Protein AF-A0A2D9F284-F1 (afdb_monomer_lite)

pLDDT: mean 74.33, std 17.99, range [35.22, 96.31]

Foldseek 3Di:
DPDPPDPVVVVVVVVVVVVVVVVVVVVVVVVVVVVVVVVVVVVVVCVVVVVVVCVPPLDWDWDQDPVVRDIFGDQSLCVVLVQPVRRRDDVVSSLLQFPPVLSVVVVVQVVCCVPVNDWDWDKTAGPVPVRPDIDIDTDGDDDDDD

Radius of gyration: 29.41 Å; chains: 1; bounding box: 69×27×87 Å

Secondary structure (DSSP, 8-state):
------HHHHHHHHHHHHHHHHHHHHHHHHHHHHHHHHHHHHHHHHHHHHHHHHHSS----EEE-TTT--EEE-HHHHHHTT-TTGGG--HHHHHTTB-HHHHHHHHHHHHHHHHT---EEEEEEBTTTTT--EEEEEE-------

Structure (mmCIF, N/CA/C/O backbone):
data_AF-A0A2D9F284-F1
#
_entry.id   AF-A0A2D9F284-F1
#
loop_
_atom_site.group_PDB
_atom_site.id
_atom_site.type_symbol
_atom_site.label_atom_id
_atom_site.label_alt_id
_atom_site.label_comp_id
_atom_site.label_asym_id
_atom_site.label_entity_id
_atom_site.label_seq_id
_atom_site.pdbx_PDB_ins_code
_atom_site.Cartn_x
_atom_site.Cartn_y
_atom_site.Cartn_z
_atom_site.occupancy
_atom_site.B_iso_or_equiv
_atom_site.auth_seq_id
_atom_site.auth_comp_id
_atom_site.auth_asym_id
_atom_site.auth_atom_id
_atom_site.pdbx_PDB_model_num
ATOM 1 N N . MET A 1 1 ? 51.560 -13.769 -70.181 1.00 41.25 1 MET A N 1
ATOM 2 C CA . MET A 1 1 ? 50.682 -12.585 -70.260 1.00 41.25 1 MET A CA 1
ATOM 3 C C . MET A 1 1 ? 49.883 -12.533 -68.973 1.00 41.25 1 MET A C 1
ATOM 5 O O . MET A 1 1 ? 48.875 -13.212 -68.855 1.00 41.25 1 MET A O 1
ATOM 9 N N . LEU A 1 2 ? 50.443 -11.857 -67.971 1.00 44.41 2 LEU A N 1
ATOM 10 C CA . LEU A 1 2 ? 49.805 -11.600 -66.683 1.00 44.41 2 LEU A CA 1
ATOM 11 C C . LEU A 1 2 ? 48.862 -10.419 -66.891 1.00 44.41 2 LEU A C 1
ATOM 13 O O . LEU A 1 2 ? 49.304 -9.355 -67.311 1.00 44.41 2 LEU A O 1
ATOM 17 N N . SER A 1 3 ? 47.571 -10.659 -66.705 1.00 48.66 3 SER A N 1
ATOM 18 C CA . SER A 1 3 ? 46.514 -9.689 -66.949 1.00 48.66 3 SER A CA 1
ATOM 19 C C . SER A 1 3 ? 46.664 -8.490 -66.015 1.00 48.66 3 SER A C 1
ATOM 21 O O . SER A 1 3 ? 46.604 -8.648 -64.796 1.00 48.66 3 SER A O 1
ATOM 23 N N . ASP A 1 4 ? 46.828 -7.308 -66.606 1.00 50.12 4 ASP A N 1
ATOM 24 C CA . ASP A 1 4 ? 46.696 -6.011 -65.952 1.00 50.12 4 ASP A CA 1
ATOM 25 C C . ASP A 1 4 ? 45.317 -5.910 -65.290 1.00 50.12 4 ASP A C 1
ATOM 27 O O . ASP A 1 4 ? 44.298 -5.626 -65.926 1.00 50.12 4 ASP A O 1
ATOM 31 N N . ILE A 1 5 ? 45.267 -6.168 -63.986 1.00 55.22 5 ILE A N 1
ATOM 32 C CA . ILE A 1 5 ? 44.104 -5.844 -63.169 1.00 55.22 5 ILE A CA 1
ATOM 33 C C . ILE A 1 5 ? 44.165 -4.334 -62.956 1.00 55.22 5 ILE A C 1
ATOM 35 O O . ILE A 1 5 ? 44.901 -3.841 -62.103 1.00 55.22 5 ILE A O 1
ATOM 39 N N . ALA A 1 6 ? 43.408 -3.607 -63.779 1.00 53.72 6 ALA A N 1
ATOM 40 C CA . ALA A 1 6 ? 43.241 -2.166 -63.680 1.00 53.72 6 ALA A CA 1
ATOM 41 C C . ALA A 1 6 ? 43.005 -1.752 -62.208 1.00 53.72 6 ALA A C 1
ATOM 43 O O . ALA A 1 6 ? 42.092 -2.289 -61.567 1.00 53.72 6 ALA A O 1
ATOM 44 N N . PRO A 1 7 ? 43.770 -0.784 -61.661 1.00 52.50 7 PRO A N 1
ATOM 45 C CA . PRO A 1 7 ? 43.708 -0.406 -60.242 1.00 52.50 7 PRO A CA 1
ATOM 46 C C . PRO A 1 7 ? 42.327 0.125 -59.814 1.00 52.50 7 PRO A C 1
ATOM 48 O O . PRO A 1 7 ? 41.999 0.146 -58.630 1.00 52.50 7 PRO A O 1
ATOM 51 N N . ILE A 1 8 ? 41.485 0.492 -60.784 1.00 53.81 8 ILE A N 1
ATOM 52 C CA . ILE A 1 8 ? 40.109 0.958 -60.587 1.00 53.81 8 ILE A CA 1
ATOM 53 C C . ILE A 1 8 ? 39.177 -0.197 -60.167 1.00 53.81 8 ILE A C 1
ATOM 55 O O . ILE A 1 8 ? 38.300 -0.016 -59.320 1.00 53.81 8 ILE A O 1
ATOM 59 N N . ASN A 1 9 ? 39.399 -1.414 -60.676 1.00 47.31 9 ASN A N 1
ATOM 60 C CA . ASN A 1 9 ? 38.524 -2.559 -60.407 1.00 47.31 9 ASN A CA 1
ATOM 61 C C . ASN A 1 9 ? 38.767 -3.144 -59.005 1.00 47.31 9 ASN A C 1
ATOM 63 O O . ASN A 1 9 ? 37.821 -3.598 -58.361 1.00 47.31 9 ASN A O 1
ATOM 67 N N . ALA A 1 10 ? 40.007 -3.068 -58.506 1.00 54.22 10 ALA A N 1
ATOM 68 C CA . ALA A 1 10 ? 40.381 -3.497 -57.156 1.00 54.22 10 ALA A CA 1
ATOM 69 C C . ALA A 1 10 ? 39.787 -2.595 -56.055 1.00 54.22 10 ALA A C 1
ATOM 71 O O . ALA A 1 10 ? 39.417 -3.077 -54.986 1.00 54.22 10 ALA A O 1
ATOM 72 N N . PHE A 1 11 ? 39.632 -1.295 -56.330 1.00 50.50 11 PHE A N 1
ATOM 73 C CA . PHE A 1 11 ? 38.930 -0.375 -55.428 1.00 50.50 11 PHE A CA 1
ATOM 74 C C . PHE A 1 11 ? 37.420 -0.637 -55.403 1.00 50.50 11 PHE A C 1
ATOM 76 O O . PHE A 1 11 ? 36.796 -0.598 -54.342 1.00 50.50 11 PHE A O 1
ATOM 83 N N . SER A 1 12 ? 36.834 -0.950 -56.563 1.00 53.88 12 SER A N 1
ATOM 84 C CA . SER A 1 12 ? 35.400 -1.235 -56.660 1.00 53.88 12 SER A CA 1
ATOM 85 C C . SER A 1 12 ? 35.012 -2.516 -55.911 1.00 53.88 12 SER A C 1
ATOM 87 O O . SER A 1 12 ? 34.040 -2.514 -55.157 1.00 53.88 12 SER A O 1
ATOM 89 N N . SER A 1 13 ? 35.806 -3.587 -56.025 1.00 55.91 13 SER A N 1
ATOM 90 C CA . SER A 1 13 ? 35.527 -4.869 -55.368 1.00 55.91 13 SER A CA 1
ATOM 91 C C . SER A 1 13 ? 35.625 -4.782 -53.842 1.00 55.91 13 SER A C 1
ATOM 93 O O . SER A 1 13 ? 34.786 -5.357 -53.147 1.00 55.91 13 SER A O 1
ATOM 95 N N . GLY A 1 14 ? 36.571 -3.999 -53.312 1.00 58.22 14 GLY A N 1
ATOM 96 C CA . GLY A 1 14 ? 36.671 -3.716 -51.877 1.00 58.22 14 GLY A CA 1
ATOM 97 C C . GLY A 1 14 ? 35.447 -2.977 -51.323 1.00 58.22 14 GLY A C 1
ATOM 98 O O . GLY A 1 14 ? 34.969 -3.308 -50.236 1.00 58.22 14 GLY A O 1
ATOM 99 N N . LEU A 1 15 ? 34.882 -2.039 -52.093 1.00 63.66 15 LEU A N 1
ATOM 100 C CA . LEU A 1 15 ? 33.669 -1.312 -51.710 1.00 63.66 15 LEU A CA 1
ATOM 101 C C . LEU A 1 15 ? 32.439 -2.228 -51.684 1.00 63.66 15 LEU A C 1
ATOM 103 O O . LEU A 1 15 ? 31.648 -2.156 -50.746 1.00 63.66 15 LEU A O 1
ATOM 107 N N . PHE A 1 16 ? 32.294 -3.123 -52.667 1.00 63.81 16 PHE A N 1
ATOM 108 C CA . PHE A 1 16 ? 31.181 -4.078 -52.699 1.00 63.81 16 PHE A CA 1
ATOM 109 C C . PHE A 1 16 ? 31.249 -5.096 -51.554 1.00 63.81 16 PHE A C 1
ATOM 111 O O . PHE A 1 16 ? 30.222 -5.392 -50.942 1.00 63.81 16 PHE A O 1
ATOM 118 N N . ILE A 1 17 ? 32.444 -5.589 -51.214 1.00 68.62 17 ILE A N 1
ATOM 119 C CA . ILE A 1 17 ? 32.633 -6.517 -50.089 1.00 68.62 17 ILE A CA 1
ATOM 120 C C . ILE A 1 17 ? 32.367 -5.807 -48.756 1.00 68.62 17 ILE A C 1
ATOM 122 O O . ILE A 1 17 ? 31.644 -6.340 -47.913 1.00 68.62 17 ILE A O 1
ATOM 126 N N . GLY A 1 18 ? 32.878 -4.583 -48.582 1.00 70.81 18 GLY A N 1
ATOM 127 C CA . GLY A 1 18 ? 32.623 -3.770 -47.391 1.00 70.81 18 GLY A CA 1
ATOM 128 C C . GLY A 1 18 ? 31.141 -3.424 -47.217 1.00 70.81 18 GLY A C 1
ATOM 129 O O . GLY A 1 18 ? 30.592 -3.590 -46.128 1.00 70.81 18 GLY A O 1
ATOM 130 N N . ALA A 1 19 ? 30.464 -3.019 -48.294 1.00 73.44 19 ALA A N 1
ATOM 131 C CA . ALA A 1 19 ? 29.031 -2.727 -48.283 1.00 73.44 19 ALA A CA 1
ATOM 132 C C . ALA A 1 19 ? 28.187 -3.982 -48.009 1.00 73.44 19 ALA A C 1
ATOM 134 O O . ALA A 1 19 ? 27.220 -3.917 -47.251 1.00 73.44 19 ALA A O 1
ATOM 135 N N . GLY A 1 20 ? 28.577 -5.134 -48.564 1.00 75.38 20 GLY A N 1
ATOM 136 C CA . GLY A 1 20 ? 27.940 -6.422 -48.290 1.00 75.38 20 GLY A CA 1
ATOM 137 C C . GLY A 1 20 ? 28.064 -6.828 -46.821 1.00 75.38 20 GLY A C 1
ATOM 138 O O . GLY A 1 20 ? 27.063 -7.162 -46.189 1.00 75.38 20 GLY A O 1
ATOM 139 N N . LEU A 1 21 ? 29.263 -6.719 -46.243 1.00 75.12 21 LEU A N 1
ATOM 140 C CA . LEU A 1 21 ? 29.503 -6.977 -44.819 1.00 75.12 21 LEU A CA 1
ATOM 141 C C . LEU A 1 21 ? 28.697 -6.032 -43.921 1.00 75.12 21 LEU A C 1
ATOM 143 O O . LEU A 1 21 ? 28.057 -6.494 -42.977 1.00 75.12 21 LEU A O 1
ATOM 147 N N . LEU A 1 22 ? 28.653 -4.735 -44.240 1.00 75.12 22 LEU A N 1
ATOM 148 C CA . LEU A 1 22 ? 27.850 -3.760 -43.497 1.00 75.12 22 LEU A CA 1
ATOM 149 C C . LEU A 1 22 ? 26.350 -4.050 -43.589 1.00 75.12 22 LEU A C 1
ATOM 151 O O . LEU A 1 22 ? 25.650 -3.926 -42.586 1.00 75.12 22 LEU A O 1
ATOM 155 N N . LEU A 1 23 ? 25.850 -4.481 -44.749 1.00 78.38 23 LEU A N 1
ATOM 156 C CA . LEU A 1 23 ? 24.450 -4.876 -44.919 1.00 78.38 23 LEU A CA 1
ATOM 157 C C . LEU A 1 23 ? 24.109 -6.139 -44.126 1.00 78.38 23 LEU A C 1
ATOM 159 O O . LEU A 1 23 ? 23.062 -6.174 -43.484 1.00 78.38 23 LEU A O 1
ATOM 163 N N . ILE A 1 24 ? 24.987 -7.145 -44.116 1.00 76.62 24 ILE A N 1
ATOM 164 C CA . ILE A 1 24 ? 24.807 -8.376 -43.331 1.00 76.62 24 ILE A CA 1
ATOM 165 C C . ILE A 1 24 ? 24.813 -8.055 -41.832 1.00 76.62 24 ILE A C 1
ATOM 167 O O . ILE A 1 24 ? 23.927 -8.500 -41.105 1.00 76.62 24 ILE A O 1
ATOM 171 N N . VAL A 1 25 ? 25.761 -7.236 -41.368 1.00 75.56 25 VAL A N 1
ATOM 172 C CA . VAL A 1 25 ? 25.837 -6.794 -39.969 1.00 75.56 25 VAL A CA 1
ATOM 173 C C . VAL A 1 25 ? 24.600 -5.975 -39.597 1.00 75.56 25 VAL A C 1
ATOM 175 O O . VAL A 1 25 ? 23.946 -6.283 -38.604 1.00 75.56 25 VAL A O 1
ATOM 178 N N . ALA A 1 26 ? 24.197 -5.002 -40.417 1.00 74.12 26 ALA A N 1
ATOM 179 C CA . ALA A 1 26 ? 22.980 -4.223 -40.197 1.00 74.12 26 ALA A CA 1
ATOM 180 C C . ALA A 1 26 ? 21.718 -5.100 -40.206 1.00 74.12 26 ALA A C 1
ATOM 182 O O . ALA A 1 26 ? 20.792 -4.856 -39.433 1.00 74.12 26 ALA A O 1
ATOM 183 N N . TRP A 1 27 ? 21.672 -6.141 -41.038 1.00 74.25 27 TRP A N 1
ATOM 184 C CA . TRP A 1 27 ? 20.571 -7.100 -41.079 1.00 74.25 27 TRP A CA 1
ATOM 185 C C . TRP A 1 27 ? 20.523 -7.975 -39.820 1.00 74.25 27 TRP A C 1
ATOM 187 O O . TRP A 1 27 ? 19.445 -8.159 -3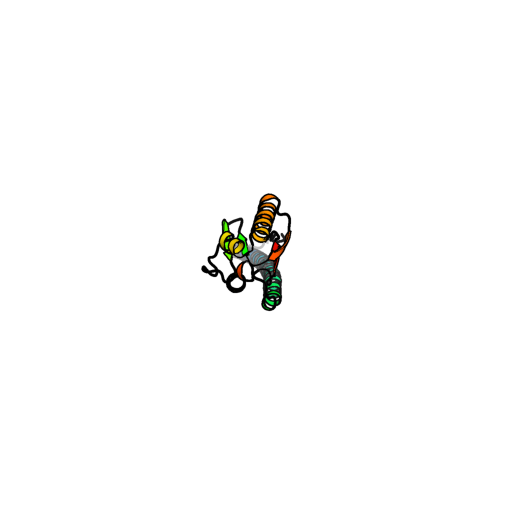9.258 1.00 74.25 27 TRP A O 1
ATOM 197 N N . LEU A 1 28 ? 21.672 -8.428 -39.308 1.00 70.50 28 LEU A N 1
ATOM 198 C CA . LEU A 1 28 ? 21.771 -9.152 -38.035 1.00 70.50 28 LEU A CA 1
ATOM 199 C C . LEU A 1 28 ? 21.399 -8.266 -36.837 1.00 70.50 28 LEU A C 1
ATOM 201 O O . LEU A 1 28 ? 20.648 -8.709 -35.969 1.00 70.50 28 LEU A O 1
ATOM 205 N N . PHE A 1 29 ? 21.846 -7.006 -36.810 1.00 65.00 29 PHE A N 1
ATOM 206 C CA . PHE A 1 29 ? 21.452 -6.035 -35.784 1.00 65.00 29 PHE A CA 1
ATOM 207 C C . PHE A 1 29 ? 19.959 -5.712 -35.848 1.00 65.00 29 PHE A C 1
ATOM 209 O O . PHE A 1 29 ? 19.310 -5.678 -34.810 1.00 65.00 29 PHE A O 1
ATOM 216 N N . ARG A 1 30 ? 19.379 -5.546 -37.044 1.00 65.81 30 ARG A N 1
ATOM 217 C CA . ARG A 1 30 ? 17.927 -5.361 -37.215 1.00 65.81 30 ARG A CA 1
ATOM 218 C C . ARG A 1 30 ? 17.136 -6.603 -36.812 1.00 65.81 30 ARG A C 1
ATOM 220 O O . ARG A 1 30 ? 16.057 -6.468 -36.247 1.00 65.81 30 ARG A O 1
ATOM 227 N N . ARG A 1 31 ? 17.658 -7.805 -37.073 1.00 61.22 31 ARG A N 1
ATOM 228 C CA . ARG A 1 31 ? 17.042 -9.067 -36.642 1.00 61.22 31 ARG A CA 1
ATOM 229 C C . ARG A 1 31 ? 17.073 -9.212 -35.117 1.00 61.22 31 ARG A C 1
ATOM 231 O O . ARG A 1 31 ? 16.041 -9.524 -34.539 1.00 61.22 31 ARG A O 1
ATOM 238 N N . ARG A 1 32 ? 18.195 -8.880 -34.466 1.00 57.62 32 ARG A N 1
ATOM 239 C CA . ARG A 1 32 ? 18.301 -8.832 -32.996 1.00 57.62 32 ARG A CA 1
ATOM 240 C C . ARG A 1 32 ? 17.485 -7.702 -32.362 1.00 57.62 32 ARG A C 1
ATOM 242 O O . ARG A 1 32 ? 16.926 -7.890 -31.291 1.00 57.62 32 ARG A O 1
ATOM 249 N N . ALA A 1 33 ? 17.357 -6.555 -33.025 1.00 55.03 33 ALA A N 1
ATOM 250 C CA . ALA A 1 33 ? 16.494 -5.464 -32.571 1.00 55.03 33 ALA A CA 1
ATOM 251 C C . ALA A 1 33 ? 15.004 -5.843 -32.649 1.00 55.03 33 ALA A C 1
ATOM 253 O O . ALA A 1 33 ? 14.238 -5.474 -31.766 1.00 55.03 33 ALA A O 1
ATOM 254 N N . LYS A 1 34 ? 14.606 -6.651 -33.643 1.00 52.62 34 LYS A N 1
ATOM 255 C CA . LYS A 1 34 ? 13.255 -7.234 -33.713 1.00 52.62 34 LYS A CA 1
ATOM 256 C C . LYS A 1 34 ? 12.992 -8.280 -32.625 1.00 52.62 34 LYS A C 1
ATOM 258 O O . LYS A 1 34 ? 11.857 -8.399 -32.180 1.00 52.62 34 LYS A O 1
ATOM 263 N N . GLU A 1 35 ? 14.018 -8.999 -32.167 1.00 51.62 35 GLU A N 1
ATOM 264 C CA . GLU A 1 35 ? 13.921 -9.867 -30.981 1.00 51.62 35 GLU A CA 1
ATOM 265 C C . GLU A 1 35 ? 13.818 -9.037 -29.682 1.00 51.62 35 GLU A C 1
ATOM 267 O O . GLU A 1 35 ? 13.060 -9.399 -28.788 1.00 51.62 35 GLU A O 1
ATOM 272 N N . ALA A 1 36 ? 14.463 -7.865 -29.606 1.00 46.03 36 ALA A N 1
ATOM 273 C CA . ALA A 1 36 ? 14.371 -6.957 -28.453 1.00 46.03 36 ALA A CA 1
ATOM 274 C C . ALA A 1 36 ? 13.015 -6.227 -28.325 1.00 46.03 36 ALA A C 1
ATOM 276 O O . ALA A 1 36 ? 12.625 -5.835 -27.223 1.00 46.03 36 ALA A O 1
ATOM 277 N N . GLU A 1 37 ? 12.274 -6.052 -29.423 1.00 48.84 37 GLU A N 1
ATOM 278 C CA . GLU A 1 37 ? 10.904 -5.518 -29.388 1.00 48.84 37 GLU A CA 1
ATOM 279 C C . GLU A 1 37 ? 9.868 -6.578 -28.979 1.00 48.84 37 GLU A C 1
ATOM 281 O O . GLU A 1 37 ? 8.847 -6.238 -28.377 1.00 48.84 37 GLU A O 1
ATOM 286 N N . PHE A 1 38 ? 10.145 -7.866 -29.215 1.00 44.75 38 PHE A 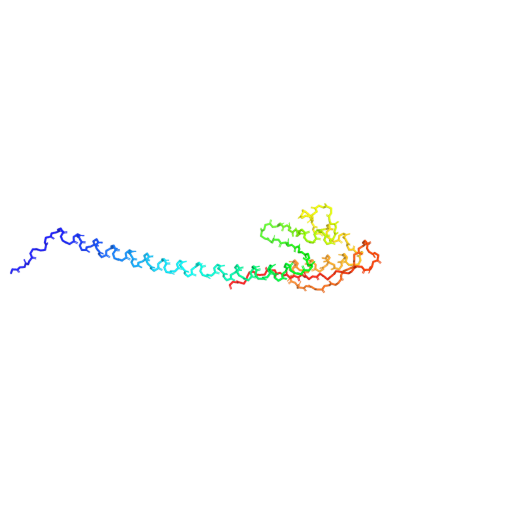N 1
ATOM 287 C CA . PHE A 1 38 ? 9.230 -8.953 -28.851 1.00 44.75 38 PHE A CA 1
ATOM 288 C C . PHE A 1 38 ? 9.220 -9.279 -27.347 1.00 44.75 38 PHE A C 1
ATOM 290 O O . PHE A 1 38 ? 8.231 -9.812 -26.843 1.00 44.75 38 PHE A O 1
ATOM 297 N N . GLU A 1 39 ? 10.256 -8.881 -26.602 1.00 46.97 39 GLU A N 1
ATOM 298 C CA . GLU A 1 39 ? 10.298 -9.053 -25.143 1.00 46.97 39 GLU A CA 1
ATOM 299 C C . GLU A 1 39 ? 9.528 -7.948 -24.388 1.00 46.97 39 GLU A C 1
ATOM 301 O O . GLU A 1 39 ? 9.016 -8.181 -23.291 1.00 46.97 39 GLU A O 1
ATOM 306 N N . ARG A 1 40 ? 9.349 -6.761 -24.993 1.00 41.69 40 ARG A N 1
ATOM 307 C CA . ARG A 1 40 ? 8.559 -5.663 -24.394 1.00 41.69 40 ARG A CA 1
ATOM 308 C C . ARG A 1 40 ? 7.062 -5.964 -24.371 1.00 41.69 40 ARG A C 1
ATOM 310 O O . ARG A 1 40 ? 6.389 -5.671 -23.385 1.00 41.69 40 ARG A O 1
ATOM 317 N N . GLY A 1 41 ? 6.558 -6.644 -25.401 1.00 44.34 41 GLY A N 1
ATOM 318 C CA . GLY A 1 41 ? 5.144 -7.013 -25.488 1.00 44.34 41 GLY A CA 1
ATOM 319 C C . GLY A 1 41 ? 4.701 -8.020 -24.423 1.00 44.34 41 GLY A C 1
ATOM 320 O O . GLY A 1 41 ? 3.537 -8.021 -24.026 1.00 44.34 41 GLY A O 1
ATOM 321 N N . ARG A 1 42 ? 5.610 -8.862 -23.908 1.00 46.59 42 ARG A N 1
ATOM 322 C CA . ARG A 1 42 ? 5.257 -9.884 -22.909 1.00 46.59 42 ARG A CA 1
ATOM 323 C C . ARG A 1 42 ? 5.208 -9.336 -21.481 1.00 46.59 42 ARG A C 1
ATOM 325 O O . ARG A 1 42 ? 4.394 -9.809 -20.692 1.00 46.59 42 ARG A O 1
ATOM 332 N N . ILE A 1 43 ? 5.998 -8.307 -21.168 1.00 47.38 43 ILE A N 1
ATOM 333 C CA . ILE A 1 43 ? 5.927 -7.6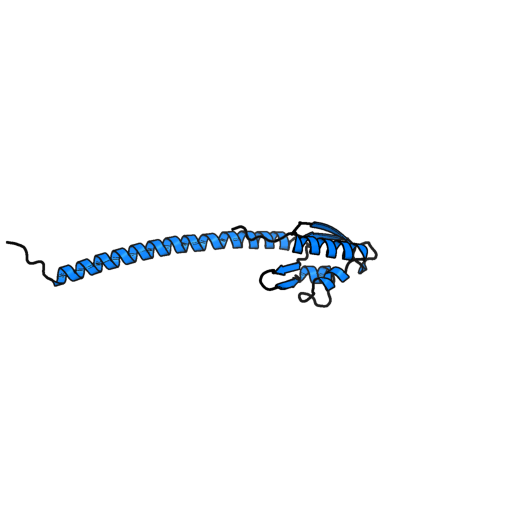01 -19.878 1.00 47.38 43 ILE A CA 1
ATOM 334 C C . ILE A 1 43 ? 4.700 -6.677 -19.848 1.00 47.38 43 ILE A C 1
ATOM 336 O O . ILE A 1 43 ? 3.975 -6.649 -18.851 1.00 47.38 43 ILE A O 1
ATOM 340 N N . GLU A 1 44 ? 4.381 -6.015 -20.964 1.00 50.53 44 GLU A N 1
ATOM 341 C CA . GLU A 1 44 ? 3.171 -5.194 -21.066 1.00 50.53 44 GLU A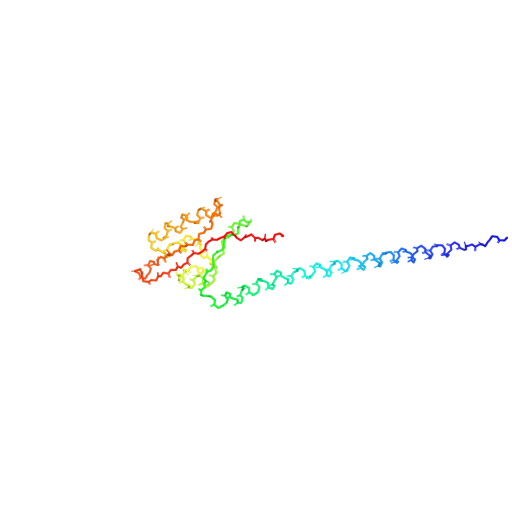 CA 1
ATOM 342 C C . GLU A 1 44 ? 1.892 -6.034 -21.101 1.00 50.53 44 GLU A C 1
ATOM 344 O O . GLU A 1 44 ? 0.922 -5.666 -20.453 1.00 50.53 44 GLU A O 1
ATOM 349 N N . ALA A 1 45 ? 1.874 -7.204 -21.748 1.00 49.16 45 ALA A N 1
ATOM 350 C CA . ALA A 1 45 ? 0.681 -8.053 -21.765 1.00 49.16 45 ALA A CA 1
ATOM 351 C C . ALA A 1 45 ? 0.352 -8.658 -20.389 1.00 49.16 45 ALA A C 1
ATOM 353 O O . ALA A 1 45 ? -0.822 -8.862 -20.089 1.00 49.16 45 ALA A O 1
ATOM 354 N N . VAL A 1 46 ? 1.348 -8.920 -19.532 1.00 52.56 46 VAL A N 1
ATOM 355 C CA . VAL A 1 46 ? 1.103 -9.350 -18.143 1.00 52.56 46 VAL A CA 1
ATOM 356 C C . VAL A 1 46 ? 0.695 -8.163 -17.274 1.00 52.56 46 VAL A C 1
ATOM 358 O O . VAL A 1 46 ? -0.224 -8.306 -16.475 1.00 52.56 46 VAL A O 1
ATOM 361 N N . ALA A 1 47 ? 1.294 -6.983 -17.463 1.00 51.41 47 ALA A N 1
ATOM 362 C CA . ALA A 1 47 ? 0.890 -5.775 -16.746 1.00 51.41 47 ALA A CA 1
ATOM 363 C C . ALA A 1 47 ? -0.527 -5.315 -17.131 1.00 51.41 47 ALA A C 1
ATOM 365 O O . ALA A 1 47 ? -1.307 -4.962 -16.254 1.00 51.41 47 ALA A O 1
ATOM 366 N N . VAL A 1 48 ? -0.895 -5.374 -18.413 1.00 51.25 48 VAL A N 1
ATOM 367 C CA . VAL A 1 48 ? -2.234 -5.034 -18.914 1.00 51.25 48 VAL A CA 1
ATOM 368 C C . VAL A 1 48 ? -3.248 -6.091 -18.491 1.00 51.25 48 VAL A C 1
ATOM 370 O O . VAL A 1 48 ? -4.282 -5.717 -17.955 1.00 51.25 48 VAL A O 1
ATOM 373 N N . LYS A 1 49 ? -2.943 -7.395 -18.590 1.00 49.03 49 LYS A N 1
ATOM 374 C CA . LYS A 1 49 ? -3.854 -8.445 -18.097 1.00 49.03 49 LYS A CA 1
ATOM 375 C C . LYS A 1 49 ? -4.009 -8.435 -16.577 1.00 49.03 49 LYS A C 1
ATOM 377 O O . LYS A 1 49 ? -5.115 -8.628 -16.090 1.00 49.03 49 LYS A O 1
ATOM 382 N N . ALA A 1 50 ? -2.947 -8.160 -15.817 1.00 51.12 50 ALA A N 1
ATOM 383 C CA . ALA A 1 50 ? -3.052 -7.957 -14.373 1.00 51.12 50 ALA A CA 1
ATOM 384 C C . ALA A 1 50 ? -3.894 -6.715 -14.059 1.00 51.12 50 ALA A C 1
ATOM 386 O O . ALA A 1 50 ? -4.718 -6.757 -13.155 1.00 51.12 50 ALA A O 1
ATOM 387 N N . ARG A 1 51 ? -3.758 -5.634 -14.838 1.00 51.19 51 ARG A N 1
ATOM 388 C CA . ARG A 1 51 ? -4.544 -4.404 -14.676 1.00 51.19 51 ARG A CA 1
ATOM 389 C C . ARG A 1 51 ? -6.003 -4.555 -15.116 1.00 51.19 51 ARG A C 1
ATOM 391 O O . ARG A 1 51 ? -6.850 -3.917 -14.512 1.00 51.19 51 ARG A O 1
ATOM 398 N N . GLU A 1 52 ? -6.310 -5.407 -16.094 1.00 48.62 52 GLU A N 1
ATOM 399 C CA . GLU A 1 52 ? -7.677 -5.759 -16.518 1.00 48.62 52 GLU A CA 1
ATOM 400 C C . GLU A 1 52 ? -8.361 -6.711 -15.526 1.00 48.62 52 GLU A C 1
ATOM 402 O O . GLU A 1 52 ? -9.530 -6.517 -15.206 1.00 48.62 52 GLU A O 1
ATOM 407 N N . ILE A 1 53 ? -7.627 -7.677 -14.957 1.00 50.91 53 ILE A N 1
ATOM 408 C CA . ILE A 1 53 ? -8.117 -8.517 -13.850 1.00 50.91 53 ILE A CA 1
ATOM 409 C C . ILE A 1 53 ? -8.328 -7.661 -12.583 1.00 50.91 53 ILE A C 1
ATOM 411 O O . ILE A 1 53 ? -9.336 -7.814 -11.896 1.00 50.91 53 ILE A O 1
ATOM 415 N N . LEU A 1 54 ? -7.442 -6.692 -12.311 1.00 48.12 54 LEU A N 1
ATOM 416 C CA . LEU A 1 54 ? -7.580 -5.723 -11.212 1.00 48.12 54 LEU A CA 1
ATOM 417 C C . LEU A 1 54 ? -8.632 -4.635 -11.479 1.00 48.12 54 LEU A C 1
ATOM 419 O O . LEU A 1 54 ? -9.134 -4.045 -10.530 1.00 48.12 54 LEU A O 1
ATOM 423 N N . ALA A 1 55 ? -9.007 -4.370 -12.734 1.00 46.88 55 ALA A N 1
ATOM 424 C CA . ALA A 1 55 ? -10.063 -3.407 -13.060 1.00 46.88 55 ALA A CA 1
ATOM 425 C C . ALA A 1 55 ? -11.449 -3.885 -12.590 1.00 46.88 55 ALA A C 1
ATOM 427 O O . ALA A 1 55 ? -12.338 -3.059 -12.378 1.00 46.88 55 ALA A O 1
ATOM 428 N N . GLY A 1 56 ? -11.618 -5.198 -12.389 1.00 41.84 56 GLY A N 1
ATOM 429 C CA . GLY A 1 56 ? -12.787 -5.793 -11.740 1.00 41.84 56 GLY A CA 1
ATOM 430 C C . GLY A 1 56 ? -12.640 -6.000 -10.227 1.00 41.84 56 GLY A C 1
ATOM 431 O O . GLY A 1 56 ? -13.645 -6.232 -9.556 1.00 41.84 56 GLY A O 1
ATOM 432 N N . ALA A 1 57 ? -11.425 -5.910 -9.674 1.00 50.75 57 ALA A N 1
ATOM 433 C CA . ALA A 1 57 ? -11.179 -6.117 -8.251 1.00 50.75 57 ALA A CA 1
ATOM 434 C C . ALA A 1 57 ? -11.458 -4.821 -7.462 1.00 50.75 57 ALA A C 1
ATOM 436 O O . ALA A 1 57 ? -11.032 -3.737 -7.868 1.00 50.75 57 ALA A O 1
ATOM 437 N N . PRO A 1 58 ? -12.158 -4.878 -6.318 1.00 55.72 58 PRO A N 1
ATOM 438 C CA . PRO A 1 58 ? -12.443 -3.705 -5.488 1.00 55.72 58 PRO A CA 1
ATOM 439 C C . PRO A 1 58 ? -11.201 -3.112 -4.791 1.00 55.72 58 PRO A C 1
ATOM 441 O O . PRO A 1 58 ? -11.350 -2.210 -3.964 1.00 55.72 58 PRO A O 1
ATOM 444 N N . ASP A 1 59 ? -9.999 -3.575 -5.125 1.00 67.31 59 ASP A N 1
ATOM 445 C CA . ASP A 1 59 ? -8.805 -3.403 -4.310 1.00 67.31 59 ASP A CA 1
ATOM 446 C C . ASP A 1 59 ? -8.152 -2.029 -4.505 1.00 67.31 59 ASP A C 1
ATOM 448 O O . ASP A 1 59 ? -7.967 -1.518 -5.613 1.00 67.31 59 ASP A O 1
ATOM 452 N N . GLY A 1 60 ? -7.800 -1.408 -3.382 1.00 82.56 60 GLY A N 1
ATOM 453 C CA . GLY A 1 60 ? -6.973 -0.212 -3.344 1.00 82.56 60 GLY A CA 1
ATOM 454 C C . GLY A 1 60 ? -5.492 -0.577 -3.261 1.00 82.56 60 GLY A C 1
ATOM 455 O O . GLY A 1 60 ? -5.114 -1.468 -2.510 1.00 82.56 60 GLY A O 1
ATOM 456 N N . LEU A 1 61 ? -4.647 0.142 -3.998 1.00 87.75 61 LEU A N 1
ATOM 457 C CA . LEU A 1 61 ? -3.198 -0.052 -4.017 1.00 87.75 61 LEU A CA 1
ATOM 458 C C . LEU A 1 61 ? -2.441 1.116 -3.365 1.00 87.75 61 LEU A C 1
ATOM 460 O O . LEU A 1 61 ? -2.779 2.281 -3.610 1.00 87.75 61 LEU A O 1
ATOM 464 N N . PHE A 1 62 ? -1.398 0.780 -2.602 1.00 89.44 62 PHE A N 1
ATOM 465 C CA . PHE A 1 62 ? -0.359 1.684 -2.106 1.00 89.44 62 PHE A CA 1
ATOM 466 C C . PHE A 1 62 ? 1.014 1.106 -2.479 1.00 89.44 62 PHE A C 1
ATOM 468 O O . PHE A 1 62 ? 1.257 -0.078 -2.246 1.00 89.44 62 PHE A O 1
ATOM 475 N N . ILE A 1 63 ? 1.891 1.909 -3.082 1.00 89.94 63 ILE A N 1
ATOM 476 C CA . ILE A 1 63 ? 3.229 1.486 -3.523 1.00 89.94 63 ILE A CA 1
ATOM 477 C C . ILE A 1 63 ? 4.279 2.365 -2.855 1.00 89.94 63 ILE A C 1
ATOM 479 O O . ILE A 1 63 ? 4.158 3.588 -2.873 1.00 89.94 63 ILE A O 1
ATOM 483 N N . TRP A 1 64 ? 5.337 1.726 -2.363 1.00 88.44 64 TRP A N 1
ATOM 484 C CA . TRP A 1 64 ? 6.590 2.377 -1.998 1.00 88.44 64 TRP A CA 1
ATOM 485 C C . TRP A 1 64 ? 7.644 2.045 -3.041 1.00 88.44 64 TRP A C 1
ATOM 487 O O . TRP A 1 64 ? 8.023 0.880 -3.199 1.00 88.44 64 TRP A O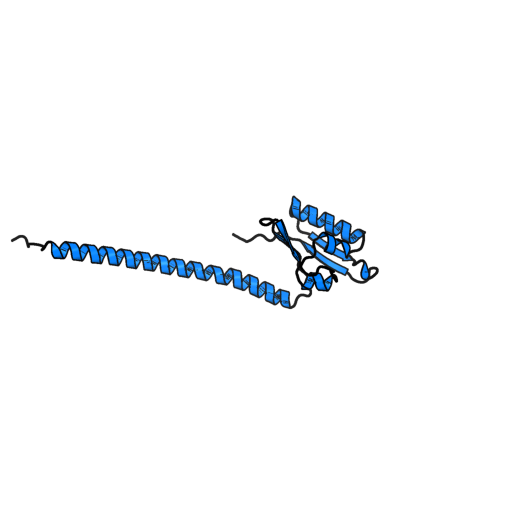 1
ATOM 497 N N . ASP A 1 65 ? 8.135 3.058 -3.739 1.00 85.38 65 ASP A N 1
ATOM 498 C CA . ASP A 1 65 ? 9.279 2.896 -4.620 1.00 85.38 65 ASP A CA 1
ATOM 499 C C . ASP A 1 65 ? 10.574 3.075 -3.819 1.00 85.38 65 ASP A C 1
ATOM 501 O O . ASP A 1 65 ? 10.904 4.166 -3.359 1.00 85.38 65 ASP A O 1
ATOM 505 N N . ARG A 1 66 ? 11.333 1.985 -3.660 1.00 78.31 66 ARG A N 1
ATOM 506 C CA . ARG A 1 66 ? 12.624 1.997 -2.951 1.00 78.31 66 ARG A CA 1
ATOM 507 C C . ARG A 1 66 ? 13.700 2.805 -3.676 1.00 78.31 66 ARG A C 1
ATOM 509 O O . ARG A 1 66 ? 14.651 3.220 -3.024 1.00 78.31 66 ARG A O 1
ATOM 516 N N . SER A 1 67 ? 13.587 2.982 -4.992 1.00 76.88 67 SER A N 1
ATOM 517 C CA . SER A 1 67 ? 14.591 3.687 -5.794 1.00 76.88 67 SER A CA 1
ATOM 518 C C . SER A 1 67 ? 14.423 5.203 -5.721 1.00 76.88 67 SER A C 1
ATOM 520 O O . SER A 1 67 ? 15.408 5.921 -5.565 1.00 76.88 67 SER A O 1
ATOM 522 N N . SER A 1 68 ? 13.181 5.686 -5.778 1.00 80.19 68 SER A N 1
ATOM 523 C CA . SER A 1 68 ? 12.860 7.116 -5.707 1.00 80.19 68 SER A CA 1
ATOM 524 C C . SER A 1 68 ? 12.503 7.596 -4.298 1.00 80.19 68 SER A C 1
ATOM 526 O O . SER A 1 68 ? 12.490 8.800 -4.051 1.00 80.19 68 SER A O 1
ATOM 528 N N . GLY A 1 69 ? 12.203 6.681 -3.370 1.00 78.88 69 GLY A N 1
ATOM 529 C CA . GLY A 1 69 ? 11.648 7.014 -2.057 1.00 78.88 69 GLY A CA 1
ATOM 530 C C . GLY A 1 69 ? 10.219 7.561 -2.130 1.00 78.88 69 GLY A C 1
ATOM 531 O O . GLY A 1 69 ? 9.740 8.143 -1.159 1.00 78.88 69 GLY A O 1
ATOM 532 N N . ALA A 1 70 ? 9.552 7.431 -3.281 1.00 81.62 70 ALA A N 1
ATOM 533 C CA . ALA A 1 70 ? 8.217 7.960 -3.490 1.00 81.62 70 ALA A CA 1
ATOM 534 C C . ALA A 1 70 ? 7.134 6.985 -3.014 1.00 81.62 70 ALA A C 1
ATOM 536 O O . ALA A 1 70 ? 7.166 5.784 -3.294 1.00 81.62 70 ALA A O 1
ATOM 537 N N . ASP A 1 71 ? 6.118 7.562 -2.380 1.00 87.38 71 ASP A N 1
ATOM 538 C CA . ASP A 1 71 ? 4.876 6.887 -2.026 1.00 87.38 71 ASP A CA 1
ATOM 539 C C . ASP A 1 71 ? 3.826 7.174 -3.096 1.00 87.38 71 ASP A C 1
ATOM 541 O O . ASP A 1 71 ? 3.595 8.333 -3.453 1.00 87.38 71 ASP A O 1
ATOM 545 N N . THR A 1 72 ? 3.157 6.133 -3.584 1.00 86.19 72 THR A N 1
ATOM 546 C CA . THR A 1 72 ? 2.058 6.258 -4.545 1.00 86.19 72 THR A CA 1
ATOM 547 C C . THR A 1 72 ? 0.785 5.648 -3.977 1.00 86.19 72 THR A C 1
ATOM 549 O O . THR A 1 72 ? 0.705 4.437 -3.770 1.00 86.19 72 THR A O 1
ATOM 552 N N . CYS A 1 73 ? -0.243 6.477 -3.795 1.00 87.56 73 CYS A N 1
ATOM 553 C CA . CYS A 1 73 ? -1.582 6.043 -3.411 1.00 87.56 73 CYS A CA 1
ATOM 554 C C . CYS A 1 73 ? -2.501 6.001 -4.640 1.00 87.56 73 CYS A C 1
ATOM 556 O O . CYS A 1 73 ? -2.639 6.975 -5.386 1.00 87.56 73 CYS A O 1
ATOM 558 N N . SER A 1 74 ? -3.161 4.866 -4.871 1.00 86.88 74 SER A N 1
ATOM 559 C CA . SER A 1 74 ? -4.133 4.747 -5.960 1.00 86.88 74 SER A CA 1
ATOM 560 C C . SER A 1 74 ? -5.424 5.515 -5.661 1.00 86.88 74 SER A C 1
ATOM 562 O O . SER A 1 74 ? -5.906 5.563 -4.530 1.00 86.88 74 SER A O 1
ATOM 564 N N . ARG A 1 75 ? -6.070 6.042 -6.710 1.00 86.69 75 ARG A N 1
ATOM 565 C CA . ARG A 1 75 ? -7.373 6.723 -6.587 1.00 86.69 75 ARG A CA 1
ATOM 566 C C . ARG A 1 75 ? -8.443 5.822 -5.959 1.00 86.69 75 ARG A C 1
ATOM 568 O O . ARG A 1 75 ? -9.291 6.301 -5.212 1.00 86.69 75 ARG A O 1
ATOM 575 N N . LYS A 1 76 ? -8.397 4.517 -6.253 1.00 85.25 76 LYS A N 1
ATOM 576 C CA . LYS A 1 76 ? -9.324 3.529 -5.691 1.00 85.25 76 LYS A CA 1
ATOM 577 C C . LYS A 1 76 ? -9.109 3.358 -4.191 1.00 85.25 76 LYS A C 1
ATOM 579 O O . LYS A 1 76 ? -10.096 3.395 -3.469 1.00 85.25 76 LYS A O 1
ATOM 584 N N . LEU A 1 77 ? -7.860 3.252 -3.725 1.00 87.94 77 LEU A N 1
ATOM 585 C CA . LEU A 1 77 ? -7.550 3.204 -2.292 1.00 87.94 77 LEU A CA 1
ATOM 586 C C . LEU A 1 77 ? -8.021 4.470 -1.582 1.00 87.94 77 LEU A C 1
ATOM 588 O O . LEU A 1 77 ? -8.681 4.386 -0.550 1.00 87.94 77 LEU A O 1
ATOM 592 N N . ALA A 1 78 ? -7.736 5.628 -2.174 1.00 90.00 78 ALA A N 1
ATOM 593 C CA . ALA A 1 78 ? -8.146 6.910 -1.629 1.00 90.00 78 ALA A CA 1
ATOM 594 C C . ALA A 1 78 ? -9.667 7.021 -1.471 1.00 90.00 78 ALA A C 1
ATOM 596 O O . ALA A 1 78 ? -10.152 7.435 -0.424 1.00 90.00 78 ALA A O 1
ATOM 597 N N . SER A 1 79 ? -10.426 6.588 -2.481 1.00 89.12 79 SER A N 1
ATOM 598 C CA . SER A 1 79 ? -11.888 6.534 -2.407 1.00 89.12 79 SER A CA 1
ATOM 599 C C . SER A 1 79 ? -12.386 5.463 -1.435 1.00 89.12 79 SER A C 1
ATOM 601 O O . SER A 1 79 ? -13.356 5.702 -0.723 1.00 89.12 79 SER A O 1
ATOM 603 N N . LEU A 1 80 ? -11.736 4.297 -1.384 1.00 86.94 80 LEU A N 1
ATOM 604 C CA . LEU A 1 80 ? -12.104 3.196 -0.499 1.00 86.94 80 LEU A CA 1
ATOM 605 C C . LEU A 1 80 ? -11.965 3.622 0.964 1.00 86.94 80 LEU A C 1
ATOM 607 O O . LEU A 1 80 ? -12.841 3.328 1.768 1.00 86.94 80 LEU A O 1
ATOM 611 N N . LEU A 1 81 ? -10.905 4.339 1.311 1.00 89.81 81 LEU A N 1
ATOM 612 C CA . LEU A 1 81 ? -10.637 4.779 2.678 1.00 89.81 81 LEU A CA 1
ATOM 613 C C . LEU A 1 81 ? -11.101 6.213 2.973 1.00 89.81 81 LEU A C 1
ATOM 615 O O . LEU A 1 81 ? -10.851 6.707 4.070 1.00 89.81 81 LEU A O 1
ATOM 619 N N . SER A 1 82 ? -11.767 6.876 2.022 1.00 90.12 82 SER A N 1
ATOM 620 C CA . SER A 1 82 ? -12.185 8.281 2.129 1.00 90.12 82 SER A CA 1
ATOM 621 C C . SER A 1 82 ? -11.038 9.195 2.593 1.00 90.12 82 SER A C 1
ATOM 623 O O . SER A 1 82 ? -11.172 9.951 3.558 1.00 90.12 82 SER A O 1
ATOM 625 N N . LEU A 1 83 ? -9.877 9.074 1.940 1.00 91.31 83 LEU A N 1
ATOM 626 C CA . LEU A 1 83 ? -8.677 9.847 2.268 1.00 91.31 83 LEU A CA 1
ATOM 627 C C . LEU A 1 83 ? -8.822 11.297 1.793 1.00 91.31 83 LEU A C 1
ATOM 629 O O . LEU A 1 83 ? -9.153 11.536 0.632 1.00 91.31 83 LEU A O 1
ATOM 633 N N . GLY A 1 84 ? -8.536 12.256 2.680 1.00 86.19 84 GLY A N 1
ATOM 634 C CA . GLY A 1 84 ? -8.691 13.690 2.398 1.00 86.19 84 GLY A CA 1
ATOM 635 C C . GLY A 1 84 ? -7.794 14.186 1.262 1.00 86.19 84 GLY A C 1
ATOM 636 O O . GLY A 1 84 ? -8.270 14.872 0.362 1.00 86.19 84 GLY A O 1
ATOM 637 N N . ASP A 1 85 ? -6.534 13.749 1.246 1.00 89.56 85 ASP A N 1
ATOM 638 C CA . ASP A 1 85 ? -5.544 14.157 0.236 1.00 89.56 85 ASP A CA 1
ATOM 639 C C . ASP A 1 85 ? -5.592 13.309 -1.047 1.00 89.56 85 ASP A C 1
ATOM 641 O O . ASP A 1 85 ? -4.758 13.449 -1.949 1.00 89.56 85 ASP A O 1
ATOM 645 N N . GLY A 1 86 ? -6.574 12.413 -1.163 1.00 90.50 86 GLY A N 1
ATOM 646 C CA . GLY A 1 86 ? -6.768 11.608 -2.357 1.00 90.50 86 GLY A CA 1
ATOM 647 C C . GLY A 1 86 ? -5.550 10.730 -2.678 1.00 90.50 86 GLY A C 1
ATOM 648 O O . GLY A 1 86 ? -5.099 9.917 -1.876 1.00 90.50 86 GLY A O 1
ATOM 649 N N . THR A 1 87 ? -5.010 10.886 -3.888 1.00 88.75 87 THR A N 1
ATOM 650 C CA . THR A 1 87 ? -3.821 10.151 -4.358 1.00 88.75 87 THR A CA 1
ATOM 651 C C . THR A 1 87 ? -2.504 10.668 -3.779 1.00 88.75 87 THR A C 1
ATOM 653 O O . THR A 1 87 ? -1.483 10.006 -3.942 1.00 88.75 87 THR A O 1
ATOM 656 N N . ASN A 1 88 ? -2.511 11.832 -3.123 1.00 89.31 88 ASN A N 1
ATOM 657 C CA . ASN A 1 88 ? -1.325 12.403 -2.479 1.00 89.31 88 ASN A CA 1
ATOM 658 C C . ASN A 1 88 ? -1.153 11.926 -1.029 1.00 89.31 88 ASN A C 1
ATOM 660 O O . ASN A 1 88 ? -0.129 12.224 -0.414 1.00 89.31 88 ASN A O 1
ATOM 664 N N . SER A 1 89 ? -2.129 11.183 -0.497 1.00 90.94 89 SER A N 1
ATOM 665 C CA . SER A 1 89 ? -2.087 10.638 0.857 1.00 90.94 89 SER A CA 1
ATOM 666 C C . SER A 1 89 ? -0.875 9.745 1.089 1.00 90.94 89 SER A C 1
ATOM 668 O O . SER A 1 89 ? -0.502 8.926 0.243 1.00 90.94 89 SER A O 1
ATOM 670 N N . LYS A 1 90 ? -0.292 9.891 2.274 1.00 92.88 90 LYS A N 1
ATOM 671 C CA . LYS A 1 90 ? 0.838 9.104 2.757 1.00 92.88 90 LYS A CA 1
ATOM 672 C C . LYS A 1 90 ? 0.359 7.868 3.500 1.00 92.88 90 LYS A C 1
ATOM 674 O O . LYS A 1 90 ? -0.825 7.698 3.796 1.00 92.88 90 LYS A O 1
ATOM 679 N N . PHE A 1 91 ? 1.299 6.984 3.816 1.00 92.69 91 PHE A N 1
ATOM 680 C CA . PHE A 1 91 ? 0.974 5.763 4.543 1.00 92.69 91 PHE A CA 1
ATOM 681 C C . PHE A 1 91 ? 0.360 6.041 5.921 1.00 92.69 91 PHE A C 1
ATOM 683 O O . PHE A 1 91 ? -0.543 5.323 6.345 1.00 92.69 91 PHE A O 1
ATOM 690 N N . ASP A 1 92 ? 0.797 7.097 6.606 1.00 93.56 92 ASP A N 1
ATOM 691 C CA . ASP A 1 92 ? 0.214 7.466 7.896 1.00 93.56 92 ASP A CA 1
ATOM 692 C C . ASP A 1 92 ? -1.263 7.869 7.779 1.00 93.56 92 ASP A C 1
ATOM 694 O O . ASP A 1 92 ? -2.055 7.503 8.649 1.00 93.56 92 ASP A O 1
ATOM 698 N N . ASP A 1 93 ? -1.665 8.507 6.676 1.00 93.88 93 ASP A N 1
ATOM 699 C CA . ASP A 1 93 ? -3.071 8.838 6.412 1.00 93.88 93 ASP A CA 1
ATOM 700 C C . ASP A 1 93 ? -3.916 7.580 6.208 1.00 93.88 93 ASP A C 1
ATOM 702 O O . ASP A 1 93 ? -5.055 7.514 6.671 1.00 93.88 93 ASP A O 1
ATOM 706 N N . VAL A 1 94 ? -3.345 6.567 5.545 1.00 93.69 94 VAL A N 1
ATOM 707 C CA . VAL A 1 94 ? -3.957 5.244 5.360 1.00 93.69 94 VAL A CA 1
ATOM 708 C C . VAL A 1 94 ? -4.099 4.533 6.704 1.00 93.69 94 VAL A C 1
ATOM 710 O O . VAL A 1 94 ? -5.187 4.070 7.045 1.00 93.69 94 VAL A O 1
ATOM 713 N N . ALA A 1 95 ? -3.026 4.478 7.496 1.00 94.56 95 ALA A N 1
ATOM 714 C CA . ALA A 1 95 ? -3.024 3.825 8.802 1.00 94.56 95 ALA A CA 1
ATOM 715 C C . ALA A 1 95 ? -4.025 4.471 9.774 1.00 94.56 95 ALA A C 1
ATOM 717 O O . ALA A 1 95 ? -4.661 3.764 10.554 1.00 94.56 95 ALA A O 1
ATOM 718 N N . ALA A 1 96 ? -4.218 5.790 9.688 1.00 93.94 96 ALA A N 1
ATOM 719 C CA . ALA A 1 96 ? -5.161 6.540 10.515 1.00 93.94 96 ALA A CA 1
ATOM 720 C C . ALA A 1 96 ? -6.643 6.214 10.246 1.00 93.94 96 ALA A C 1
ATOM 722 O O . ALA A 1 96 ? -7.505 6.633 11.016 1.00 93.94 96 ALA A O 1
ATOM 723 N N . ARG A 1 97 ? -6.971 5.489 9.167 1.00 93.75 97 ARG A N 1
ATOM 724 C CA . ARG A 1 97 ? -8.357 5.083 8.858 1.00 93.75 97 ARG A CA 1
ATOM 725 C C . ARG A 1 97 ? -8.783 3.793 9.547 1.00 93.75 97 ARG A C 1
ATOM 727 O O . ARG A 1 97 ? -9.965 3.447 9.517 1.00 93.75 97 ARG A O 1
ATOM 734 N N . PHE A 1 98 ? -7.845 3.085 10.160 1.00 94.25 98 PHE A N 1
ATOM 735 C CA . PHE A 1 98 ? -8.106 1.846 10.876 1.00 94.25 98 PHE A CA 1
ATOM 736 C C . PHE A 1 98 ? -8.226 2.088 12.378 1.00 94.25 98 PHE A C 1
ATOM 738 O O . PHE A 1 98 ? -7.734 3.088 12.900 1.00 94.25 98 PHE A O 1
ATOM 745 N N . ASP A 1 99 ? -8.902 1.177 13.077 1.00 94.44 99 ASP A N 1
ATOM 746 C CA . ASP A 1 99 ? -8.964 1.224 14.534 1.00 94.44 99 ASP A CA 1
ATOM 747 C C . ASP A 1 99 ? -7.570 1.062 15.171 1.00 94.44 99 ASP A C 1
ATOM 749 O O . ASP A 1 99 ? -6.588 0.698 14.520 1.00 94.44 99 ASP A O 1
ATOM 753 N N . GLY A 1 100 ? -7.461 1.368 16.465 1.00 92.94 100 GLY A N 1
ATOM 754 C CA . GLY A 1 100 ? -6.163 1.442 17.137 1.00 92.94 100 GLY A CA 1
ATOM 755 C C . GLY A 1 100 ? -5.362 0.134 17.127 1.00 92.94 100 GLY A C 1
ATOM 756 O O . GLY A 1 100 ? -4.132 0.187 17.101 1.00 92.94 100 GLY A O 1
ATOM 757 N N . ASP A 1 101 ? -6.022 -1.027 17.138 1.00 93.69 101 ASP A N 1
ATOM 758 C CA . ASP A 1 101 ? -5.344 -2.328 17.069 1.00 93.69 101 ASP A CA 1
ATOM 759 C C . ASP A 1 101 ? -4.911 -2.658 15.635 1.00 93.69 101 ASP A C 1
ATOM 761 O O . ASP A 1 101 ? -3.743 -2.966 15.377 1.00 93.69 101 ASP A O 1
ATOM 765 N N . SER A 1 102 ? -5.819 -2.490 14.673 1.00 94.38 102 SER A N 1
ATOM 766 C CA . SER A 1 102 ? -5.559 -2.723 13.253 1.00 94.38 102 SER A CA 1
ATOM 767 C C . SER A 1 102 ? -4.462 -1.802 12.727 1.00 94.38 102 SER A C 1
ATOM 769 O O . SER A 1 102 ? -3.564 -2.259 12.022 1.00 94.38 102 SER A O 1
ATOM 771 N N . ALA A 1 103 ? -4.463 -0.524 13.116 1.00 95.50 103 ALA A N 1
ATOM 772 C CA . ALA A 1 103 ? -3.426 0.430 12.735 1.00 95.50 103 ALA A CA 1
ATOM 773 C C . ALA A 1 103 ? -2.042 0.005 13.253 1.00 95.50 103 ALA A C 1
ATOM 775 O O . ALA A 1 103 ? -1.063 0.044 12.505 1.00 95.50 103 ALA A O 1
ATOM 776 N N . LYS A 1 104 ? -1.945 -0.459 14.508 1.00 96.19 104 LYS A N 1
ATOM 777 C CA . LYS A 1 104 ? -0.685 -0.971 15.077 1.00 96.19 104 LYS A CA 1
ATOM 778 C C . LYS A 1 104 ? -0.197 -2.209 14.331 1.00 9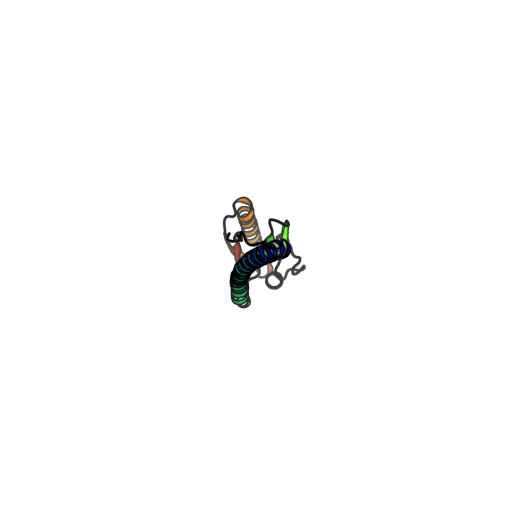6.19 104 LYS A C 1
ATOM 780 O O . LYS A 1 104 ? 0.975 -2.274 13.960 1.00 96.19 104 LYS A O 1
ATOM 785 N N . ARG A 1 105 ? -1.093 -3.165 14.073 1.00 95.81 105 ARG A N 1
ATOM 786 C CA . ARG A 1 105 ? -0.779 -4.392 13.327 1.00 95.81 105 ARG A CA 1
ATOM 787 C C . ARG A 1 105 ? -0.340 -4.095 11.897 1.00 95.81 105 ARG A C 1
ATOM 789 O O . ARG A 1 105 ? 0.625 -4.700 11.429 1.00 95.81 105 ARG A O 1
ATOM 796 N N . LEU A 1 106 ? -0.996 -3.149 11.225 1.00 96.12 106 LEU A N 1
ATOM 797 C CA . LEU A 1 106 ? -0.618 -2.706 9.886 1.00 96.12 106 LEU A CA 1
ATOM 798 C C . LEU A 1 106 ? 0.779 -2.080 9.886 1.00 96.12 106 LEU A C 1
ATOM 800 O O . LEU A 1 106 ? 1.627 -2.504 9.105 1.00 96.12 106 LEU A O 1
ATOM 804 N N . LYS A 1 107 ? 1.051 -1.130 10.790 1.00 96.31 107 LYS A N 1
ATOM 805 C CA . LYS A 1 107 ? 2.370 -0.488 10.900 1.00 96.31 107 LYS A CA 1
ATOM 806 C C . LYS A 1 107 ? 3.476 -1.505 11.178 1.00 96.31 107 LYS A C 1
ATOM 808 O O . LYS A 1 107 ? 4.483 -1.500 10.479 1.00 96.31 107 LYS A O 1
ATOM 813 N N . ALA A 1 108 ? 3.270 -2.419 12.127 1.00 95.31 108 ALA A N 1
ATOM 814 C CA . ALA A 1 108 ? 4.238 -3.473 12.426 1.00 95.31 108 ALA A CA 1
ATOM 815 C C . ALA A 1 108 ? 4.498 -4.379 11.211 1.00 95.31 108 ALA A C 1
ATOM 817 O O . ALA A 1 108 ? 5.644 -4.662 10.876 1.00 95.31 108 ALA A O 1
ATOM 818 N N . SER A 1 109 ? 3.440 -4.787 10.506 1.00 93.44 109 SER A N 1
ATOM 819 C CA . SER A 1 109 ? 3.564 -5.627 9.308 1.00 93.44 109 SER A CA 1
ATOM 820 C C . SER A 1 109 ? 4.326 -4.920 8.185 1.00 93.44 109 SER A C 1
ATOM 822 O O . SER A 1 109 ? 5.135 -5.545 7.502 1.00 93.44 109 SER A O 1
ATOM 824 N N . VAL A 1 110 ? 4.118 -3.611 8.025 1.00 92.88 110 VAL A N 1
ATOM 825 C CA . VAL A 1 110 ? 4.845 -2.785 7.055 1.00 92.88 110 VAL A CA 1
ATOM 826 C C . VAL A 1 110 ? 6.315 -2.611 7.442 1.00 92.88 110 VAL A C 1
ATOM 828 O O . VAL A 1 110 ? 7.171 -2.700 6.566 1.00 92.88 110 VAL A O 1
ATOM 831 N N . VAL A 1 111 ? 6.643 -2.472 8.730 1.00 93.00 111 VAL A N 1
ATOM 832 C CA . VAL A 1 111 ? 8.043 -2.481 9.200 1.00 93.00 111 VAL A CA 1
ATOM 833 C C . VAL A 1 111 ? 8.729 -3.798 8.823 1.00 93.00 111 VAL A C 1
ATOM 835 O O . VAL A 1 111 ? 9.758 -3.775 8.148 1.00 93.00 111 VAL A O 1
ATOM 838 N N . PHE A 1 112 ? 8.116 -4.949 9.127 1.00 91.25 112 PHE A N 1
ATOM 839 C CA . PHE A 1 112 ? 8.653 -6.251 8.707 1.00 91.25 112 PHE A CA 1
ATOM 840 C C . PHE A 1 112 ? 8.749 -6.385 7.179 1.00 91.25 112 PHE A C 1
ATOM 842 O O . PHE A 1 112 ? 9.665 -7.037 6.670 1.00 91.25 112 PHE A O 1
ATOM 849 N N . LEU A 1 113 ? 7.835 -5.760 6.429 1.00 89.81 113 LEU A N 1
ATOM 850 C CA . LEU A 1 113 ? 7.889 -5.734 4.969 1.00 89.81 113 LEU A CA 1
ATOM 851 C C . LEU A 1 113 ? 9.060 -4.874 4.438 1.00 89.81 113 LEU A C 1
ATOM 853 O O . LEU A 1 113 ? 9.659 -5.201 3.411 1.00 89.81 113 LEU A O 1
ATOM 857 N N . HIS A 1 114 ? 9.413 -3.784 5.116 1.00 88.38 114 HIS A N 1
ATOM 858 C CA . HIS A 1 114 ? 10.530 -2.932 4.710 1.00 88.38 114 HIS A CA 1
ATOM 859 C C . HIS A 1 114 ? 11.891 -3.512 5.101 1.00 88.38 114 HIS A C 1
ATOM 861 O O . HIS A 1 114 ? 12.805 -3.509 4.272 1.00 88.38 114 HIS A O 1
ATOM 867 N N . GLU A 1 115 ? 12.021 -4.014 6.329 1.00 89.12 115 GLU A N 1
ATOM 868 C CA . GLU A 1 115 ? 13.297 -4.473 6.893 1.00 89.12 115 GLU A CA 1
ATOM 869 C C . GLU A 1 115 ? 13.661 -5.878 6.404 1.00 89.12 115 GLU A C 1
ATOM 871 O O . GLU A 1 115 ? 14.718 -6.097 5.815 1.00 89.12 115 GLU A O 1
ATOM 876 N N . GLU A 1 116 ? 12.750 -6.833 6.576 1.00 87.31 116 GLU A N 1
ATOM 877 C CA . GLU A 1 116 ? 12.968 -8.240 6.218 1.00 87.31 116 GLU A CA 1
ATOM 878 C C . GLU A 1 116 ? 12.346 -8.578 4.855 1.00 87.31 116 GLU A C 1
ATOM 880 O O . GLU A 1 116 ? 12.729 -9.533 4.175 1.00 87.31 116 GLU A O 1
ATOM 885 N N . GLY A 1 117 ? 11.358 -7.776 4.447 1.00 85.62 117 GLY A N 1
ATOM 886 C CA . GLY A 1 117 ? 10.362 -8.050 3.411 1.00 85.62 117 GLY A CA 1
ATOM 887 C C . GLY A 1 117 ? 9.721 -9.410 3.462 1.00 85.62 117 GLY A C 1
ATOM 888 O O . GLY A 1 117 ? 9.515 -10.087 2.450 1.00 85.62 117 GLY A O 1
ATOM 889 N N . ARG A 1 118 ? 9.336 -9.725 4.691 1.00 84.56 118 ARG A N 1
ATOM 890 C CA . ARG A 1 118 ? 8.314 -10.695 5.015 1.00 84.56 118 ARG A CA 1
ATOM 891 C C . ARG A 1 118 ? 6.981 -10.229 4.426 1.00 84.56 118 ARG A C 1
ATOM 893 O O . ARG A 1 118 ? 6.521 -9.125 4.707 1.00 84.56 118 ARG A O 1
ATOM 900 N N . ARG A 1 119 ? 6.363 -11.079 3.604 1.00 85.75 119 ARG A N 1
ATOM 901 C CA . ARG A 1 119 ? 4.993 -10.856 3.122 1.00 85.75 119 ARG A CA 1
ATOM 902 C C . ARG A 1 119 ? 4.003 -10.946 4.281 1.00 85.75 119 ARG A C 1
ATOM 904 O O . ARG A 1 119 ? 4.217 -11.736 5.201 1.00 85.75 119 ARG A O 1
ATOM 911 N N . PHE A 1 120 ? 2.911 -10.200 4.204 1.00 85.56 120 PHE A N 1
ATOM 912 C CA . PHE A 1 120 ? 1.836 -10.280 5.187 1.00 85.56 120 PHE A CA 1
ATOM 913 C C . PHE A 1 120 ? 0.468 -10.274 4.519 1.00 85.56 120 PHE A C 1
ATOM 915 O O . PHE A 1 120 ? 0.290 -9.753 3.420 1.00 85.56 120 PHE A O 1
ATOM 922 N N . GLU A 1 121 ? -0.494 -10.837 5.232 1.00 88.69 121 GLU A N 1
ATOM 923 C CA . GLU A 1 121 ? -1.906 -10.810 4.897 1.00 88.69 121 GLU A CA 1
ATOM 924 C C . GLU A 1 121 ? -2.668 -10.686 6.214 1.00 88.69 121 GLU A C 1
ATOM 926 O O . GLU A 1 121 ? -2.558 -11.545 7.090 1.00 88.69 121 GLU A O 1
ATOM 931 N N . ILE A 1 122 ? -3.361 -9.566 6.400 1.00 88.06 122 ILE A N 1
ATOM 932 C CA . ILE A 1 122 ? -4.048 -9.237 7.650 1.00 88.06 122 ILE A CA 1
ATOM 933 C C . ILE A 1 122 ? -5.408 -8.619 7.354 1.00 88.06 122 ILE A C 1
ATOM 935 O O . ILE A 1 122 ? -5.575 -7.888 6.383 1.00 88.06 122 ILE A O 1
ATOM 939 N N . VAL A 1 123 ? -6.382 -8.886 8.218 1.00 90.56 123 VAL A N 1
ATOM 940 C CA . VAL A 1 123 ? -7.680 -8.208 8.193 1.00 90.56 123 VAL A CA 1
ATOM 941 C C . VAL A 1 123 ? -7.632 -7.030 9.157 1.00 90.56 123 VAL A C 1
ATOM 943 O O . VAL A 1 123 ? -7.190 -7.177 10.299 1.00 90.56 123 VAL A O 1
ATOM 946 N N . LEU A 1 124 ? -8.068 -5.875 8.669 1.00 90.69 124 LEU A N 1
ATOM 947 C CA . LEU A 1 124 ? -8.071 -4.597 9.359 1.00 90.69 124 LEU A CA 1
ATOM 948 C C . LEU A 1 124 ? -9.495 -4.088 9.510 1.00 90.69 124 LEU A C 1
ATOM 950 O O . LEU A 1 124 ? -10.294 -4.157 8.578 1.00 90.69 124 LEU A O 1
ATOM 954 N N . THR A 1 125 ? -9.782 -3.507 10.658 1.00 91.94 125 THR A N 1
ATOM 955 C CA . THR A 1 125 ? -11.078 -2.921 10.974 1.00 91.94 125 THR A CA 1
ATOM 956 C C . THR A 1 125 ? -11.013 -1.410 10.790 1.00 91.94 125 THR A C 1
ATOM 958 O O . THR A 1 125 ? -10.087 -0.765 11.286 1.00 91.94 125 THR A O 1
ATOM 961 N N . THR A 1 126 ? -11.972 -0.819 10.072 1.00 90.62 126 THR A N 1
ATOM 962 C CA . THR A 1 126 ? -11.987 0.638 9.871 1.00 90.62 126 THR A CA 1
ATOM 963 C C . THR A 1 126 ? -12.532 1.373 11.095 1.00 90.62 126 THR A C 1
ATOM 965 O O . THR A 1 126 ? -13.484 0.926 11.738 1.00 90.62 126 THR A O 1
ATOM 968 N N . ALA A 1 127 ? -11.944 2.529 11.403 1.00 88.31 127 ALA A N 1
ATOM 969 C CA . ALA A 1 127 ? -12.338 3.343 12.551 1.00 88.31 127 ALA A CA 1
ATOM 970 C C . ALA A 1 127 ? -13.717 4.005 12.364 1.00 88.31 127 ALA A C 1
ATOM 972 O O . ALA A 1 127 ? -14.460 4.179 13.326 1.00 88.31 127 ALA A O 1
ATOM 973 N N . ASP A 1 128 ? -14.074 4.345 11.124 1.00 83.56 128 ASP A N 1
ATOM 974 C CA . ASP A 1 128 ? -15.314 5.048 10.765 1.00 83.56 128 ASP A CA 1
ATOM 975 C C . ASP A 1 128 ? -16.587 4.198 10.929 1.00 83.56 128 ASP A C 1
ATOM 977 O O . ASP A 1 128 ? -17.680 4.731 11.105 1.00 83.56 128 ASP A O 1
ATOM 981 N N . SER A 1 129 ? -16.457 2.873 10.887 1.00 73.88 129 SER A N 1
ATOM 982 C CA . SER A 1 129 ? -17.589 1.945 10.824 1.00 73.88 129 SER A CA 1
ATOM 983 C C . SER A 1 129 ? -17.953 1.310 12.167 1.00 73.88 129 SER A C 1
ATOM 985 O O . SER A 1 129 ? -18.831 0.442 12.214 1.00 73.88 129 SER A O 1
ATOM 987 N N . GLY A 1 130 ? -17.264 1.691 13.249 1.00 72.94 130 GLY A N 1
ATOM 988 C CA . GLY A 1 130 ? -17.458 1.101 14.575 1.00 72.94 130 GLY A CA 1
ATOM 989 C C . GLY A 1 130 ? -17.270 -0.420 14.590 1.00 72.94 130 GLY A C 1
ATOM 990 O O . GLY A 1 130 ? -17.980 -1.114 15.312 1.00 72.94 130 GLY A O 1
ATOM 991 N N . GLY A 1 131 ? -16.380 -0.955 13.747 1.00 70.31 131 GLY A N 1
ATOM 992 C CA . GLY A 1 131 ? -16.100 -2.391 13.686 1.00 70.31 131 GLY A CA 1
ATOM 993 C C . GLY A 1 131 ? -16.797 -3.171 12.571 1.00 70.31 131 GLY A C 1
ATOM 994 O O . GLY A 1 131 ? -16.504 -4.348 12.376 1.00 70.31 131 GLY A O 1
ATOM 995 N N . ARG A 1 132 ? -17.729 -2.555 11.835 1.00 78.12 132 ARG A N 1
ATOM 996 C CA . ARG A 1 132 ? -18.563 -3.272 10.849 1.00 78.12 132 ARG A CA 1
ATOM 997 C C . ARG A 1 132 ? -17.888 -3.486 9.505 1.00 78.12 132 ARG A C 1
ATOM 999 O O . ARG A 1 132 ? -18.226 -4.428 8.795 1.00 78.12 132 ARG A O 1
ATOM 1006 N N . ARG A 1 133 ? -16.976 -2.596 9.131 1.00 85.56 133 ARG A N 1
ATOM 1007 C CA . ARG A 1 133 ? -16.270 -2.658 7.859 1.00 85.56 133 ARG A CA 1
ATOM 1008 C C . ARG A 1 133 ? -14.859 -3.171 8.097 1.00 85.56 133 ARG A C 1
ATOM 1010 O O . ARG A 1 133 ? -14.073 -2.571 8.827 1.00 85.56 133 ARG A O 1
ATOM 1017 N N . MET A 1 134 ? -14.559 -4.279 7.435 1.00 86.31 134 MET A N 1
ATOM 1018 C CA . MET A 1 134 ? -13.252 -4.918 7.455 1.00 86.31 134 MET A CA 1
ATOM 1019 C C . MET A 1 134 ? -12.621 -4.848 6.069 1.00 86.31 134 MET A C 1
ATOM 1021 O O . MET A 1 134 ? -13.315 -4.904 5.053 1.00 86.31 134 MET A O 1
ATOM 1025 N N . ILE A 1 135 ? -11.304 -4.705 6.036 1.00 87.25 135 ILE A N 1
ATOM 1026 C CA . ILE A 1 135 ? -10.497 -4.624 4.823 1.00 87.25 135 ILE A CA 1
ATOM 1027 C C . ILE A 1 135 ? -9.362 -5.626 4.960 1.00 87.25 135 ILE A C 1
ATOM 1029 O O . ILE A 1 135 ? -8.633 -5.620 5.950 1.00 87.25 135 ILE A O 1
ATOM 1033 N N . GLN A 1 136 ? -9.196 -6.475 3.956 1.00 87.12 136 GLN A N 1
ATOM 1034 C CA . GLN A 1 136 ? -8.032 -7.340 3.852 1.00 87.12 136 GLN A CA 1
ATOM 1035 C C . GLN A 1 136 ? -6.874 -6.541 3.252 1.00 87.12 136 GLN A C 1
ATOM 1037 O O . GLN A 1 136 ? -7.012 -5.931 2.193 1.00 87.12 136 GLN A O 1
ATOM 1042 N N . ALA A 1 137 ? -5.741 -6.525 3.945 1.00 90.00 137 ALA A N 1
ATOM 1043 C CA . ALA A 1 137 ? -4.513 -5.894 3.497 1.00 90.00 137 ALA A CA 1
ATOM 1044 C C . ALA A 1 137 ? -3.461 -6.967 3.226 1.00 90.00 137 ALA A C 1
ATOM 1046 O O . ALA A 1 137 ? -3.148 -7.782 4.097 1.00 90.00 137 ALA A O 1
ATOM 1047 N N . ILE A 1 138 ? -2.907 -6.934 2.018 1.00 87.62 138 ILE A N 1
ATOM 1048 C CA . ILE A 1 138 ? -1.866 -7.849 1.561 1.00 87.62 138 ILE A CA 1
ATOM 1049 C C . ILE A 1 138 ? -0.635 -7.017 1.216 1.00 87.62 138 ILE A C 1
ATOM 1051 O O . ILE A 1 138 ? -0.723 -6.042 0.471 1.00 87.62 138 ILE A O 1
ATOM 1055 N N . GLY A 1 139 ? 0.513 -7.404 1.764 1.00 88.50 139 GLY A N 1
ATOM 1056 C CA . GLY A 1 139 ? 1.794 -6.752 1.525 1.00 88.50 139 GLY A CA 1
ATOM 1057 C C . GLY A 1 139 ? 2.821 -7.736 0.987 1.00 88.50 139 GLY A C 1
ATOM 1058 O O . GLY A 1 139 ? 3.063 -8.788 1.581 1.00 88.50 139 GLY A O 1
ATOM 1059 N N . ALA A 1 140 ? 3.456 -7.385 -0.128 1.00 86.06 140 ALA A N 1
ATOM 1060 C CA . ALA A 1 140 ? 4.550 -8.144 -0.720 1.00 86.06 140 ALA A CA 1
ATOM 1061 C C . ALA A 1 140 ? 5.534 -7.201 -1.423 1.00 86.06 140 ALA A C 1
ATOM 1063 O O . ALA A 1 140 ? 5.158 -6.123 -1.882 1.00 86.06 140 ALA A O 1
ATOM 1064 N N . ARG A 1 141 ? 6.801 -7.617 -1.535 1.00 85.44 141 ARG A N 1
ATOM 1065 C CA . ARG A 1 141 ? 7.781 -6.910 -2.367 1.00 85.44 141 ARG A CA 1
ATOM 1066 C C . ARG A 1 141 ? 7.518 -7.235 -3.833 1.00 85.44 141 ARG A C 1
ATOM 1068 O O . ARG A 1 141 ? 7.538 -8.404 -4.212 1.00 85.44 141 ARG A O 1
ATOM 1075 N N . ALA A 1 142 ? 7.330 -6.207 -4.652 1.00 74.38 142 ALA A N 1
ATOM 1076 C CA . ALA A 1 142 ? 7.378 -6.363 -6.097 1.00 74.38 142 ALA A CA 1
ATOM 1077 C C . ALA A 1 142 ? 8.844 -6.566 -6.510 1.00 74.38 142 ALA A C 1
ATOM 1079 O O . ALA A 1 142 ? 9.653 -5.646 -6.408 1.00 74.38 142 ALA A O 1
ATOM 1080 N N . GLN A 1 143 ? 9.202 -7.781 -6.922 1.00 68.50 143 GLN A N 1
ATOM 1081 C CA . GLN A 1 143 ? 10.457 -8.033 -7.625 1.00 68.50 143 GLN A CA 1
ATOM 1082 C C . GLN A 1 143 ? 10.148 -8.046 -9.119 1.00 68.50 143 GLN A C 1
ATOM 1084 O O . GLN A 1 143 ? 9.292 -8.814 -9.565 1.00 68.50 143 GLN A O 1
ATOM 1089 N N . ALA A 1 144 ? 10.824 -7.192 -9.888 1.00 51.72 144 ALA A N 1
ATOM 1090 C CA . ALA A 1 144 ? 10.926 -7.425 -11.319 1.00 51.72 144 ALA A CA 1
ATOM 1091 C C . ALA A 1 144 ? 11.691 -8.744 -11.484 1.00 51.72 144 ALA A C 1
ATOM 1093 O O . ALA A 1 144 ? 12.765 -8.911 -10.911 1.00 51.72 144 ALA A O 1
ATOM 1094 N N . LYS A 1 145 ? 11.075 -9.720 -12.148 1.00 43.47 145 LYS A N 1
ATOM 1095 C CA . LYS A 1 145 ? 11.723 -10.991 -12.455 1.00 43.47 145 LYS A CA 1
ATOM 1096 C C . LYS A 1 145 ? 12.738 -10.708 -13.565 1.00 43.47 145 LYS A C 1
ATOM 1098 O O . LYS A 1 145 ? 12.307 -10.293 -14.640 1.00 43.47 145 LYS A O 1
ATOM 1103 N N . ASP A 1 146 ? 14.022 -10.872 -13.256 1.00 35.22 146 ASP A N 1
ATOM 1104 C CA . ASP A 1 146 ? 15.130 -10.793 -14.220 1.00 35.22 146 ASP A CA 1
ATOM 1105 C C . ASP A 1 146 ? 14.978 -11.825 -15.352 1.00 35.22 146 ASP A C 1
ATOM 1107 O O . ASP A 1 146 ? 14.495 -12.956 -15.077 1.00 35.22 146 ASP A O 1
#

Sequence (146 aa):
MLSDIAPINAFSSGLFIGAGLLLIVAWLFRRRAKEAEFERGRIEAVAVKAREILAGAPDGLFIWDRSSGADTCSRKLASLLSLGDGTNSKFDDVAARFDGDSAKRLKASVVFLHEEGRRFEIVLTTADSGGRRMIQAIGARAQAKD